Protein AF-A0A9D6RV49-F1 (afdb_monomer_lite)

Sequence (47 aa):
QLYIDPDTCIDCGACEPACPVEAIFALDSVPEKWQSFTQKNADYYKK

Secondary structure (DSSP, 8-state):
-----TTT-----SHHHH-TT-----GGG--GGGTHHHHHHHHTT--

Structure (mmCIF, N/CA/C/O backbone):
data_AF-A0A9D6RV49-F1
#
_entry.id   AF-A0A9D6RV49-F1
#
loop_
_atom_site.g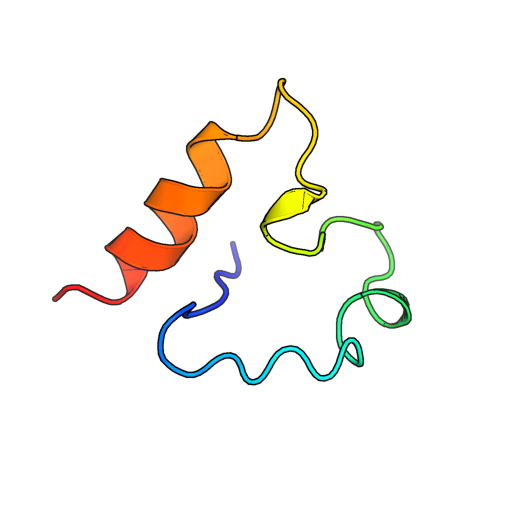roup_PDB
_atom_site.id
_atom_site.type_symbol
_atom_site.label_atom_id
_atom_site.label_alt_id
_atom_site.label_comp_id
_atom_site.label_asym_id
_atom_site.label_entity_id
_atom_site.label_seq_id
_atom_site.pdbx_PDB_ins_code
_atom_site.Cartn_x
_atom_site.Cartn_y
_atom_site.Cartn_z
_atom_site.occupancy
_atom_site.B_iso_or_equiv
_atom_site.auth_seq_id
_atom_site.auth_comp_id
_atom_site.auth_asym_id
_atom_site.auth_atom_id
_atom_site.pdbx_PDB_model_num
ATOM 1 N N . GLN A 1 1 ? -1.581 11.567 -0.038 1.00 83.06 1 GLN A N 1
ATOM 2 C CA . GLN A 1 1 ? -1.222 10.160 0.236 1.00 83.06 1 GLN A CA 1
ATOM 3 C C . GLN A 1 1 ? -2.496 9.342 0.105 1.00 83.06 1 GLN A C 1
ATOM 5 O O . GLN A 1 1 ? -3.552 9.879 0.421 1.00 83.06 1 GLN A O 1
ATOM 10 N N . LEU A 1 2 ? -2.400 8.129 -0.432 1.00 93.75 2 LEU A N 1
ATOM 11 C CA . LEU A 1 2 ? -3.506 7.175 -0.539 1.00 93.75 2 LEU A CA 1
ATOM 12 C C . LEU A 1 2 ? -3.216 6.012 0.412 1.00 93.75 2 LEU A C 1
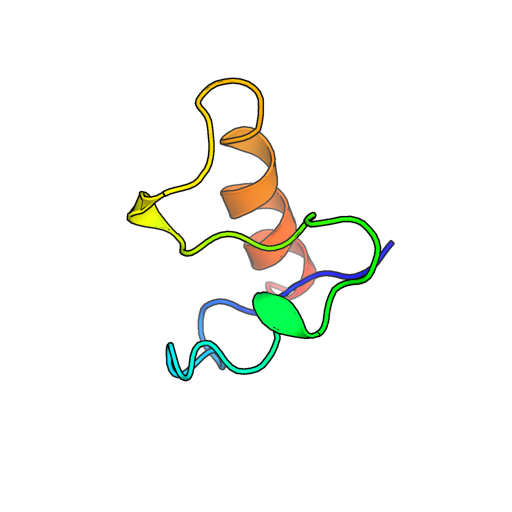ATOM 14 O O . LEU A 1 2 ? -2.045 5.697 0.623 1.00 93.75 2 LEU A O 1
ATOM 18 N N . TYR A 1 3 ? -4.267 5.410 0.957 1.00 96.31 3 TYR A N 1
ATOM 19 C CA . TYR A 1 3 ? -4.195 4.256 1.849 1.00 96.31 3 TYR A CA 1
ATOM 20 C C . TYR A 1 3 ? -5.135 3.170 1.322 1.00 96.31 3 TYR A C 1
ATOM 22 O O . TYR A 1 3 ? -6.093 3.474 0.609 1.00 96.31 3 TYR A O 1
ATOM 30 N N . ILE A 1 4 ? -4.834 1.913 1.635 1.00 96.62 4 ILE A N 1
ATOM 31 C CA . ILE A 1 4 ? -5.686 0.763 1.320 1.00 96.62 4 ILE A CA 1
ATOM 32 C C . ILE A 1 4 ? -6.223 0.236 2.644 1.00 96.62 4 ILE A C 1
ATOM 34 O O . ILE A 1 4 ? -5.438 -0.048 3.547 1.00 96.62 4 ILE A O 1
ATOM 38 N N . ASP A 1 5 ? -7.544 0.135 2.760 1.00 96.69 5 ASP A N 1
ATOM 39 C CA . ASP A 1 5 ? -8.192 -0.479 3.915 1.00 96.69 5 ASP A CA 1
ATOM 40 C C . ASP A 1 5 ? -8.040 -2.008 3.830 1.00 96.69 5 ASP A C 1
ATOM 42 O O . ASP A 1 5 ? -8.594 -2.607 2.901 1.00 96.69 5 ASP A O 1
ATOM 46 N N . PRO A 1 6 ? -7.297 -2.652 4.749 1.00 94.38 6 PRO A N 1
ATOM 47 C CA . PRO A 1 6 ? -7.110 -4.097 4.718 1.00 94.38 6 PRO A CA 1
ATOM 48 C C . PRO A 1 6 ? -8.396 -4.875 5.022 1.00 94.38 6 PRO A C 1
ATOM 50 O O . PRO A 1 6 ? -8.504 -6.010 4.574 1.00 94.38 6 PRO A O 1
ATOM 53 N N . ASP A 1 7 ? -9.368 -4.290 5.729 1.00 94.88 7 ASP A N 1
ATOM 54 C CA . ASP A 1 7 ? -10.610 -4.985 6.093 1.00 94.88 7 ASP A CA 1
ATOM 55 C C . ASP A 1 7 ? -11.600 -5.026 4.914 1.00 94.88 7 ASP A C 1
ATOM 57 O O . ASP A 1 7 ? -12.393 -5.959 4.785 1.00 94.88 7 ASP A O 1
ATOM 61 N N . THR A 1 8 ? -11.538 -4.026 4.025 1.00 96.31 8 THR A N 1
ATOM 62 C CA . THR A 1 8 ? -12.348 -3.954 2.794 1.00 96.31 8 THR A CA 1
ATOM 63 C C . THR A 1 8 ? -11.630 -4.562 1.579 1.00 96.31 8 THR A C 1
ATOM 65 O O . THR A 1 8 ? -12.274 -4.923 0.589 1.00 96.31 8 THR A O 1
ATOM 68 N N . CYS A 1 9 ? -10.297 -4.663 1.609 1.00 96.81 9 CYS A N 1
ATOM 69 C CA . CYS A 1 9 ? -9.514 -5.285 0.542 1.00 96.81 9 CYS A CA 1
ATOM 70 C C . CYS A 1 9 ? -9.884 -6.768 0.387 1.00 96.81 9 CYS A C 1
ATOM 72 O O . CYS A 1 9 ? -9.915 -7.517 1.355 1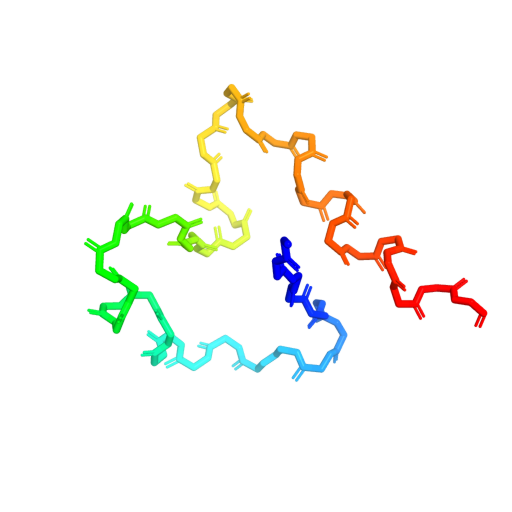.00 96.81 9 CYS A O 1
ATOM 74 N N . ILE A 1 10 ? -10.137 -7.196 -0.851 1.00 97.12 10 ILE A N 1
ATOM 75 C CA . ILE A 1 10 ? -10.498 -8.585 -1.190 1.00 97.12 10 ILE A CA 1
ATOM 76 C C . ILE A 1 10 ? -9.384 -9.320 -1.949 1.00 97.12 10 ILE A C 1
ATOM 78 O O . ILE A 1 10 ? -9.653 -10.291 -2.652 1.00 97.12 10 ILE A O 1
ATOM 82 N N . ASP A 1 11 ? -8.160 -8.792 -1.902 1.00 96.69 11 ASP A N 1
ATOM 83 C CA . ASP A 1 11 ? -6.972 -9.361 -2.551 1.00 96.69 11 ASP A CA 1
ATOM 84 C C . ASP A 1 11 ? -7.138 -9.635 -4.059 1.00 96.69 11 ASP A C 1
ATOM 86 O O . ASP A 1 11 ? -6.609 -10.595 -4.612 1.00 96.69 11 ASP A O 1
ATOM 90 N N . CYS A 1 12 ? -7.868 -8.765 -4.769 1.00 97.25 12 CYS A N 1
ATOM 91 C CA . CYS A 1 12 ? -8.135 -8.947 -6.200 1.00 97.25 12 CYS A CA 1
ATOM 92 C C . CYS A 1 12 ? -6.942 -8.623 -7.118 1.00 97.25 12 CYS A C 1
ATOM 94 O O . CYS A 1 12 ? -7.012 -8.885 -8.318 1.00 97.25 12 CYS A O 1
ATOM 96 N N . GLY A 1 13 ? -5.887 -7.990 -6.596 1.00 95.31 13 GLY A N 1
ATOM 97 C CA . GLY A 1 13 ? -4.663 -7.661 -7.338 1.00 95.31 13 GLY A CA 1
ATOM 98 C C . GLY A 1 13 ? -4.807 -6.601 -8.439 1.00 95.31 13 GLY A C 1
ATOM 99 O O . GLY A 1 13 ? -3.824 -6.257 -9.082 1.00 95.31 13 GLY A O 1
ATOM 100 N N . ALA A 1 14 ? -5.995 -6.035 -8.672 1.00 97.19 14 ALA A N 1
ATOM 101 C CA . ALA A 1 14 ? -6.220 -5.113 -9.792 1.00 97.19 14 ALA A CA 1
ATOM 102 C C . ALA A 1 14 ? -5.459 -3.780 -9.663 1.00 97.19 14 ALA A C 1
ATOM 104 O O . ALA A 1 14 ? -5.115 -3.152 -10.664 1.00 97.19 14 ALA A O 1
ATOM 105 N N . CYS A 1 15 ? -5.210 -3.327 -8.433 1.00 97.00 15 CYS A N 1
ATOM 106 C CA . CYS A 1 15 ? -4.556 -2.050 -8.165 1.00 97.00 15 CYS A CA 1
ATOM 107 C C . CYS A 1 15 ? -3.030 -2.095 -8.339 1.00 97.00 15 CYS A C 1
ATOM 109 O O . CYS A 1 15 ? -2.442 -1.071 -8.680 1.00 97.00 15 CYS A O 1
ATOM 111 N N . GLU A 1 16 ? -2.402 -3.258 -8.152 1.00 97.06 16 GLU A N 1
ATOM 112 C CA . GLU A 1 16 ? -0.950 -3.444 -8.242 1.00 97.06 16 GLU A CA 1
ATOM 113 C C . GLU A 1 16 ? -0.384 -3.069 -9.629 1.00 97.06 16 GLU A C 1
ATOM 115 O O . GLU A 1 16 ? 0.397 -2.117 -9.693 1.00 97.06 16 GLU A O 1
ATOM 120 N N . PRO A 1 17 ? -0.823 -3.673 -10.756 1.00 97.06 17 PRO A N 1
ATOM 121 C CA . PRO A 1 17 ? -0.312 -3.320 -12.084 1.00 97.06 17 PRO A CA 1
ATOM 122 C C . PRO A 1 17 ? -0.826 -1.963 -12.586 1.00 97.06 17 PRO A C 1
ATOM 124 O O . PRO A 1 17 ? -0.280 -1.401 -13.532 1.00 97.06 17 PRO A O 1
ATOM 127 N N . ALA A 1 18 ? -1.894 -1.434 -11.981 1.00 97.06 18 ALA A N 1
ATOM 128 C CA . ALA A 1 18 ? -2.451 -0.135 -12.341 1.00 97.06 18 ALA A CA 1
ATOM 129 C C . ALA A 1 18 ? -1.659 1.037 -11.736 1.00 97.06 18 ALA A C 1
ATOM 131 O O . ALA A 1 18 ? -1.823 2.177 -12.174 1.00 97.06 18 ALA A O 1
ATOM 132 N N . CYS A 1 19 ? -0.825 0.789 -10.720 1.00 97.19 19 CYS A N 1
ATOM 133 C CA . CYS A 1 19 ? -0.060 1.832 -10.054 1.00 97.19 19 CYS A CA 1
ATOM 134 C C . CYS A 1 19 ? 1.147 2.254 -10.916 1.00 97.19 19 CYS A C 1
ATOM 136 O O . CYS A 1 19 ? 2.101 1.489 -11.035 1.00 97.19 19 CYS A O 1
ATOM 138 N N . PRO A 1 20 ? 1.192 3.490 -11.453 1.00 97.25 20 PRO A N 1
ATOM 139 C CA . PRO A 1 20 ? 2.255 3.921 -12.372 1.00 97.25 20 PRO A CA 1
ATOM 140 C C . PRO A 1 20 ? 3.639 4.050 -11.717 1.00 97.25 20 PRO A C 1
ATOM 142 O O . PRO A 1 20 ? 4.626 4.292 -12.404 1.00 97.25 20 PRO A O 1
ATOM 145 N N . VAL A 1 21 ? 3.701 3.958 -10.388 1.00 96.81 21 VAL A N 1
ATOM 146 C CA . VAL A 1 21 ? 4.918 4.098 -9.579 1.00 96.81 21 VAL A CA 1
ATOM 147 C C . VAL A 1 21 ? 5.199 2.856 -8.732 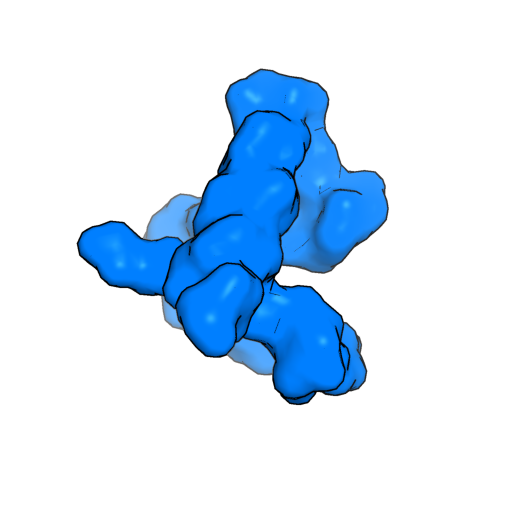1.00 96.81 21 VAL A C 1
ATOM 149 O O . VAL A 1 21 ? 6.032 2.927 -7.834 1.00 96.81 21 VAL A O 1
ATOM 152 N N . GLU A 1 22 ? 4.478 1.754 -8.976 1.00 95.94 22 GLU A N 1
ATOM 153 C CA . GLU A 1 22 ? 4.736 0.448 -8.347 1.00 95.94 22 GLU A CA 1
ATOM 154 C C . GLU A 1 22 ? 4.773 0.512 -6.805 1.00 95.94 22 GLU A C 1
ATOM 156 O O . GLU A 1 22 ? 5.616 -0.087 -6.141 1.00 95.94 22 GLU A O 1
ATOM 161 N N . ALA A 1 23 ? 3.868 1.300 -6.215 1.00 96.62 23 ALA A N 1
ATOM 162 C CA . ALA A 1 23 ? 3.840 1.552 -4.772 1.00 96.62 23 ALA A CA 1
ATOM 163 C C . ALA A 1 23 ? 2.933 0.589 -3.983 1.00 96.62 23 ALA A C 1
ATOM 165 O O . ALA A 1 23 ? 2.868 0.682 -2.757 1.00 96.62 23 ALA A O 1
ATOM 166 N N . ILE A 1 24 ? 2.200 -0.286 -4.671 1.00 97.00 24 ILE A N 1
ATOM 167 C CA . ILE A 1 24 ? 1.227 -1.206 -4.078 1.00 97.00 24 ILE A CA 1
ATOM 168 C C . ILE A 1 24 ? 1.827 -2.608 -4.086 1.00 97.00 24 ILE A C 1
ATOM 170 O O . ILE A 1 24 ? 2.311 -3.059 -5.115 1.00 97.00 24 ILE A O 1
ATOM 174 N N . PHE A 1 25 ? 1.765 -3.279 -2.939 1.00 97.06 25 PHE A N 1
ATOM 175 C CA . PHE A 1 25 ? 2.248 -4.642 -2.740 1.00 97.06 25 PHE A CA 1
ATOM 176 C C . PHE A 1 25 ? 1.160 -5.451 -2.040 1.00 97.06 25 PHE A C 1
ATOM 178 O O . PHE A 1 25 ? 0.423 -4.901 -1.214 1.00 97.06 25 PHE A O 1
ATOM 185 N N . ALA A 1 26 ? 1.099 -6.753 -2.319 1.00 95.75 26 ALA A N 1
ATOM 186 C CA . ALA A 1 26 ? 0.371 -7.685 -1.467 1.00 95.75 26 ALA A CA 1
ATOM 187 C C . ALA A 1 26 ? 0.925 -7.639 -0.031 1.00 95.75 26 ALA A C 1
ATOM 189 O O . ALA A 1 26 ? 2.107 -7.352 0.187 1.00 95.75 26 ALA A O 1
ATOM 190 N N . LEU A 1 27 ? 0.065 -7.903 0.953 1.00 93.38 27 LEU A N 1
ATOM 191 C CA . LEU A 1 27 ? 0.368 -7.705 2.374 1.00 93.38 27 LEU A CA 1
ATOM 192 C C . LEU A 1 27 ? 1.593 -8.504 2.851 1.00 93.38 27 LEU A C 1
ATOM 194 O O . LEU A 1 27 ? 2.385 -8.014 3.655 1.00 93.38 27 LEU A O 1
ATOM 198 N N . ASP A 1 28 ? 1.752 -9.715 2.329 1.00 93.75 28 ASP A N 1
ATOM 199 C CA . ASP A 1 28 ? 2.860 -10.638 2.592 1.00 93.75 28 ASP A CA 1
ATOM 200 C C . ASP A 1 28 ? 4.140 -10.309 1.805 1.00 93.75 28 ASP A C 1
ATOM 202 O O . ASP A 1 28 ? 5.219 -10.803 2.127 1.00 93.75 28 ASP A O 1
ATOM 206 N N . SER A 1 29 ? 4.025 -9.448 0.796 1.00 95.88 29 SER A N 1
ATOM 207 C CA . SER A 1 29 ? 5.070 -9.129 -0.175 1.00 95.88 29 SER A CA 1
ATOM 208 C C . SER A 1 29 ? 5.653 -7.726 0.019 1.00 95.88 29 SER A C 1
ATOM 210 O O . SER A 1 29 ? 6.486 -7.279 -0.772 1.00 95.88 29 SER A O 1
ATOM 212 N N . VAL A 1 30 ? 5.245 -7.013 1.077 1.00 96.31 30 VAL A N 1
ATOM 213 C CA . VAL A 1 30 ? 5.770 -5.680 1.404 1.00 96.31 30 VAL A CA 1
ATOM 214 C C . VAL A 1 30 ? 7.264 -5.778 1.754 1.00 96.31 30 VAL A C 1
ATOM 216 O O . VAL A 1 30 ? 7.628 -6.463 2.715 1.00 96.31 30 VAL A O 1
ATOM 219 N N . PRO A 1 31 ? 8.153 -5.050 1.049 1.00 97.31 31 PRO A N 1
ATOM 220 C CA . PRO A 1 31 ? 9.576 -5.021 1.374 1.00 97.31 31 PRO A CA 1
ATOM 221 C C . PRO A 1 31 ? 9.841 -4.597 2.824 1.00 97.31 31 PRO A C 1
ATOM 223 O O . PRO A 1 31 ? 9.185 -3.690 3.336 1.00 97.31 31 PRO A O 1
ATOM 226 N N . GLU A 1 32 ? 10.866 -5.172 3.462 1.00 96.75 32 GLU A N 1
ATOM 227 C CA . GLU A 1 32 ? 11.201 -4.937 4.881 1.00 96.75 32 GLU A CA 1
ATOM 228 C C . GLU A 1 32 ? 11.290 -3.443 5.239 1.00 96.75 32 GLU A C 1
ATOM 230 O O . GLU A 1 32 ? 10.679 -2.977 6.201 1.00 96.75 32 GLU A O 1
ATOM 235 N N . LYS A 1 33 ? 11.945 -2.653 4.379 1.00 97.06 33 LYS A N 1
ATOM 236 C CA . LYS A 1 33 ? 12.070 -1.189 4.512 1.00 97.06 33 LYS A CA 1
ATOM 237 C C . LYS A 1 33 ? 10.731 -0.436 4.583 1.00 97.06 33 LYS A C 1
ATOM 239 O O . LYS A 1 33 ? 10.700 0.711 5.027 1.00 97.06 33 LYS A O 1
ATOM 244 N N . TRP A 1 34 ? 9.639 -1.038 4.119 1.00 97.06 34 TRP A N 1
ATOM 245 C CA . TRP A 1 34 ? 8.314 -0.429 4.015 1.00 97.06 34 TRP A CA 1
ATOM 246 C C . TRP A 1 34 ? 7.249 -1.121 4.869 1.00 97.06 34 TRP A C 1
ATOM 248 O O . TRP A 1 34 ? 6.112 -0.659 4.869 1.00 97.06 34 TRP A O 1
ATO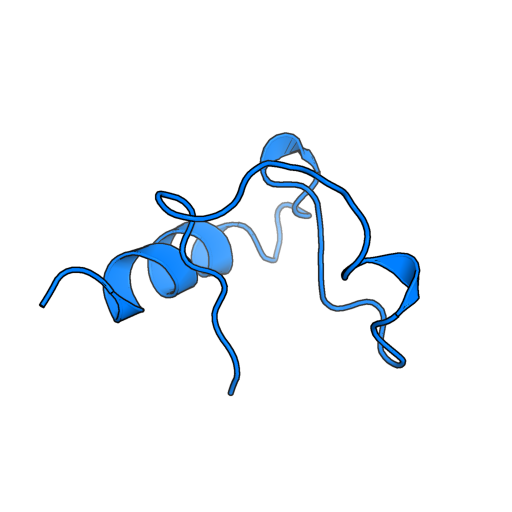M 258 N N . GLN A 1 35 ? 7.592 -2.129 5.677 1.00 96.06 35 GLN A N 1
ATOM 259 C CA . GLN A 1 35 ? 6.609 -2.827 6.522 1.00 96.06 35 GLN A CA 1
ATOM 260 C C . GLN A 1 35 ? 5.819 -1.898 7.455 1.00 96.06 35 GLN A C 1
ATOM 262 O O . GLN A 1 35 ? 4.645 -2.136 7.725 1.00 96.06 35 GLN A O 1
ATOM 267 N N . SER A 1 36 ? 6.411 -0.782 7.896 1.00 96.62 36 SER A N 1
ATOM 268 C CA . SER A 1 36 ? 5.692 0.204 8.717 1.00 96.62 36 SER A CA 1
ATOM 269 C C . SER A 1 36 ? 4.473 0.831 8.019 1.00 96.62 36 SER A C 1
ATOM 271 O O . SER A 1 36 ? 3.587 1.353 8.697 1.00 96.62 36 SER A O 1
ATOM 273 N N . PHE A 1 37 ? 4.401 0.799 6.683 1.00 96.56 37 PHE A N 1
ATOM 274 C CA . PHE A 1 37 ? 3.258 1.321 5.932 1.00 96.56 37 PHE A CA 1
ATOM 275 C C . PHE A 1 37 ? 2.030 0.424 6.024 1.00 96.56 37 PHE A C 1
ATOM 277 O O . PHE A 1 37 ? 0.923 0.949 5.978 1.00 96.56 37 PHE A O 1
ATOM 284 N N . THR A 1 38 ? 2.199 -0.880 6.245 1.00 95.94 38 THR A N 1
ATOM 285 C CA . THR A 1 38 ? 1.085 -1.806 6.473 1.00 95.94 38 THR A CA 1
ATOM 286 C C . THR A 1 38 ? 0.199 -1.332 7.621 1.00 95.94 38 THR A C 1
ATOM 288 O O . THR A 1 38 ? -1.004 -1.145 7.449 1.00 95.94 38 THR A O 1
ATOM 291 N N . GLN A 1 39 ? 0.806 -1.039 8.775 1.00 96.19 39 GLN A N 1
ATOM 292 C CA . GLN A 1 39 ? 0.059 -0.564 9.937 1.00 96.19 39 GLN A CA 1
ATOM 293 C C . GLN A 1 39 ? -0.535 0.830 9.701 1.00 96.19 39 GLN A C 1
ATOM 295 O O . GLN A 1 39 ? -1.690 1.066 10.035 1.00 96.19 39 GLN A O 1
ATOM 300 N N . LYS A 1 40 ? 0.214 1.734 9.055 1.00 96.69 40 LYS A N 1
ATOM 301 C CA . L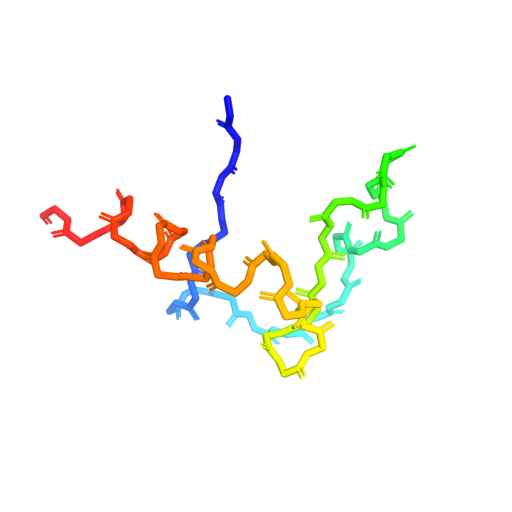YS A 1 40 ? -0.272 3.088 8.729 1.00 96.69 40 LYS A CA 1
ATOM 302 C C . LYS A 1 40 ? -1.485 3.077 7.799 1.00 96.69 40 LYS A C 1
ATOM 304 O O . LYS A 1 40 ? -2.376 3.900 7.977 1.00 96.69 40 LYS A O 1
ATOM 309 N N . ASN A 1 41 ? -1.507 2.172 6.818 1.00 96.75 41 ASN A N 1
ATOM 310 C CA . ASN A 1 41 ? -2.644 1.985 5.920 1.00 96.75 41 ASN A CA 1
ATOM 311 C C . ASN A 1 41 ? -3.892 1.572 6.706 1.00 96.75 41 ASN A C 1
ATOM 313 O O . ASN A 1 41 ? -4.928 2.207 6.554 1.00 96.75 41 ASN A O 1
ATOM 317 N N . ALA A 1 42 ? -3.766 0.589 7.602 1.00 96.12 42 ALA A N 1
ATOM 318 C CA . ALA A 1 42 ? -4.865 0.141 8.454 1.00 96.12 42 ALA A CA 1
ATOM 319 C C . ALA A 1 42 ? -5.346 1.238 9.421 1.00 96.12 42 ALA A C 1
ATOM 321 O O . ALA A 1 42 ? -6.540 1.501 9.538 1.00 96.12 42 ALA A O 1
ATOM 322 N N . ASP A 1 43 ? -4.417 1.910 10.103 1.00 96.75 43 ASP A N 1
ATOM 323 C CA . ASP A 1 43 ? -4.734 2.906 11.133 1.00 96.75 43 ASP A CA 1
ATOM 324 C C . ASP A 1 43 ? -5.475 4.125 10.581 1.00 96.75 43 ASP A C 1
ATOM 326 O O . ASP A 1 43 ? -6.222 4.772 11.314 1.00 96.75 43 ASP A O 1
ATOM 330 N N . TYR A 1 44 ? -5.325 4.420 9.288 1.00 96.25 44 TYR A N 1
ATOM 331 C CA . TYR A 1 44 ? -6.087 5.477 8.628 1.00 96.25 44 TYR A CA 1
ATOM 332 C C . TYR A 1 44 ? -7.612 5.262 8.720 1.00 96.25 44 TYR A C 1
ATOM 334 O O . TYR A 1 44 ? -8.355 6.245 8.787 1.00 96.25 44 TYR A O 1
ATOM 342 N N . TYR A 1 45 ? -8.073 4.006 8.775 1.00 94.81 45 TYR A N 1
ATOM 343 C CA . TYR A 1 45 ? -9.493 3.629 8.765 1.00 94.81 45 TYR A CA 1
ATOM 344 C C . TYR A 1 45 ? -10.065 3.271 10.148 1.00 94.81 45 TYR A C 1
ATOM 346 O O . TYR A 1 45 ? -11.279 3.166 10.290 1.00 94.81 45 TYR A O 1
ATOM 354 N N . LYS A 1 46 ? -9.232 3.163 11.192 1.00 90.50 46 LYS A N 1
ATOM 355 C CA . LYS A 1 46 ? -9.641 2.787 12.564 1.00 90.50 46 LYS A CA 1
ATOM 356 C C . LYS A 1 46 ? -10.207 3.946 13.406 1.00 90.50 46 LYS A C 1
ATOM 358 O O . LYS A 1 46 ? -9.933 4.022 14.603 1.00 90.50 46 LYS A O 1
ATOM 363 N N . LYS A 1 47 ? -10.935 4.880 12.793 1.00 66.75 47 LYS A N 1
ATOM 364 C CA . LYS A 1 47 ? -11.540 6.015 13.514 1.00 66.75 47 LYS A CA 1
ATOM 365 C C . LYS A 1 47 ? -12.797 5.636 14.282 1.00 66.75 47 LYS A C 1
ATOM 367 O O . LYS A 1 47 ? -13.621 4.890 13.718 1.00 66.75 47 LYS A O 1
#

Foldseek 3Di:
DDADAPVPDPPPCPVQVVDPVNPDDDLVGDDPVCVVRSVVRNVVPVD

pLDDT: mean 95.27, std 4.78, range [66.75, 97.31]

Radius of gyration: 10.56 Å; chains: 1; bounding box: 24×21×26 Å